Protein AF-A0A7Y3ART9-F1 (afdb_monomer_lite)

Structure (mmCIF, N/CA/C/O backbone):
data_AF-A0A7Y3ART9-F1
#
_entry.id   AF-A0A7Y3ART9-F1
#
loop_
_atom_site.group_PDB
_atom_site.id
_atom_site.type_symbol
_atom_site.label_atom_id
_atom_site.label_alt_id
_atom_site.label_comp_id
_atom_site.label_asym_id
_atom_site.label_entity_id
_atom_site.label_seq_id
_atom_site.pdbx_PDB_ins_code
_atom_site.Cartn_x
_atom_site.Cartn_y
_atom_site.Cartn_z
_atom_site.occupancy
_atom_site.B_iso_or_equiv
_atom_site.auth_seq_id
_atom_site.auth_comp_id
_atom_site.auth_asym_id
_atom_site.auth_atom_id
_atom_site.pdbx_PDB_model_num
ATOM 1 N N . ARG A 1 1 ? 12.187 -3.295 -1.346 1.00 88.12 1 ARG A N 1
ATOM 2 C CA . ARG A 1 1 ? 11.321 -2.092 -1.245 1.00 88.12 1 ARG A CA 1
ATOM 3 C C . ARG A 1 1 ? 9.845 -2.480 -1.318 1.00 88.12 1 ARG A C 1
ATOM 5 O O . ARG A 1 1 ? 9.167 -2.289 -0.326 1.00 88.12 1 ARG A O 1
ATOM 12 N N . ILE A 1 2 ? 9.392 -3.156 -2.378 1.00 89.38 2 ILE A N 1
ATOM 13 C CA . ILE A 1 2 ? 8.003 -3.649 -2.526 1.00 89.38 2 ILE A CA 1
ATOM 14 C C . ILE A 1 2 ? 7.517 -4.480 -1.319 1.00 89.38 2 ILE A C 1
ATOM 16 O O . ILE A 1 2 ? 6.513 -4.137 -0.709 1.00 89.38 2 ILE A O 1
ATOM 20 N N . LEU A 1 3 ? 8.273 -5.502 -0.894 1.00 91.69 3 LEU A N 1
ATOM 21 C CA . LEU A 1 3 ? 7.906 -6.317 0.279 1.00 91.69 3 LEU A CA 1
ATOM 22 C C . LEU A 1 3 ? 7.815 -5.501 1.583 1.00 91.69 3 LEU A C 1
ATOM 24 O O . LEU A 1 3 ? 7.001 -5.793 2.450 1.00 91.69 3 LEU A O 1
ATOM 28 N N . GLN A 1 4 ? 8.644 -4.464 1.725 1.00 93.19 4 GLN A N 1
ATOM 29 C CA . GLN A 1 4 ? 8.591 -3.588 2.895 1.00 93.19 4 GLN A CA 1
ATOM 30 C C . GLN A 1 4 ? 7.338 -2.707 2.865 1.00 93.19 4 GLN A C 1
ATOM 32 O O . GLN A 1 4 ? 6.715 -2.512 3.899 1.00 93.19 4 GLN A O 1
ATOM 37 N N . PHE A 1 5 ? 6.941 -2.228 1.685 1.00 94.25 5 PHE A N 1
ATOM 38 C CA . PHE A 1 5 ? 5.699 -1.484 1.510 1.00 94.25 5 PHE A CA 1
ATOM 39 C C . PHE A 1 5 ? 4.475 -2.361 1.800 1.00 94.25 5 PHE A C 1
ATOM 41 O O . PHE A 1 5 ? 3.579 -1.927 2.512 1.00 94.25 5 PHE A O 1
ATOM 48 N N . HIS A 1 6 ? 4.484 -3.630 1.375 1.00 92.62 6 HIS A N 1
AT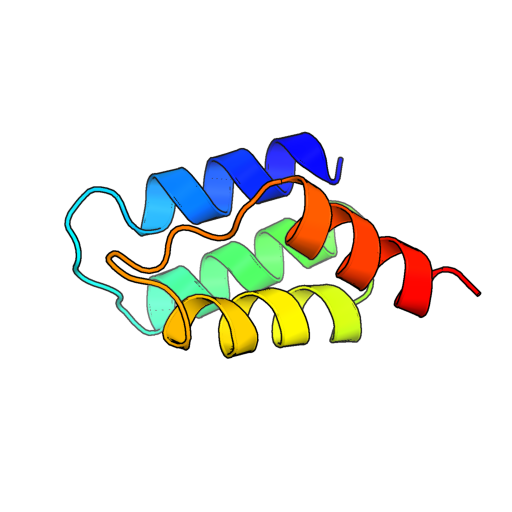OM 49 C CA . HIS A 1 6 ? 3.428 -4.592 1.720 1.00 92.62 6 HIS A CA 1
ATOM 50 C C . HIS A 1 6 ? 3.248 -4.753 3.234 1.00 92.62 6 HIS A C 1
ATOM 52 O O . HIS A 1 6 ? 2.127 -4.693 3.723 1.00 92.62 6 HIS A O 1
ATOM 58 N N . ARG A 1 7 ? 4.339 -4.862 4.000 1.00 94.19 7 ARG A N 1
ATOM 59 C CA . ARG A 1 7 ? 4.264 -4.923 5.472 1.00 94.19 7 ARG A CA 1
ATOM 60 C C . ARG A 1 7 ? 3.628 -3.677 6.083 1.00 94.19 7 ARG A C 1
ATOM 62 O O . ARG A 1 7 ? 2.922 -3.796 7.075 1.00 94.19 7 ARG A O 1
ATOM 69 N N . LEU A 1 8 ? 3.869 -2.502 5.503 1.00 94.69 8 LEU A N 1
ATOM 70 C CA . LEU A 1 8 ? 3.251 -1.258 5.962 1.00 94.69 8 LEU A CA 1
ATOM 71 C C . LEU A 1 8 ? 1.755 -1.207 5.635 1.00 94.69 8 LEU A C 1
ATOM 73 O O . LEU A 1 8 ? 0.980 -0.760 6.472 1.00 94.69 8 LEU A O 1
ATOM 77 N N . VAL A 1 9 ? 1.347 -1.712 4.466 1.00 93.06 9 VAL A N 1
ATOM 78 C CA . VAL A 1 9 ? -0.074 -1.880 4.118 1.00 93.06 9 VAL A CA 1
ATOM 79 C C . VAL A 1 9 ? -0.760 -2.806 5.124 1.00 93.06 9 VAL A C 1
ATOM 81 O O . VAL A 1 9 ? -1.835 -2.481 5.609 1.00 93.06 9 VAL A O 1
ATOM 84 N N . LEU A 1 10 ? -0.135 -3.931 5.485 1.00 92.69 10 LEU A N 1
ATOM 85 C CA . LEU A 1 10 ? -0.679 -4.842 6.499 1.00 92.69 10 LEU A CA 1
ATOM 86 C C . LEU A 1 10 ? -0.763 -4.176 7.877 1.00 92.69 10 LEU A C 1
ATOM 88 O O . LEU A 1 10 ? -1.776 -4.301 8.554 1.00 92.69 10 LEU A O 1
ATOM 92 N N . LEU A 1 11 ? 0.284 -3.445 8.274 1.00 93.00 11 LEU A N 1
ATOM 93 C CA . LEU A 1 11 ? 0.329 -2.737 9.553 1.00 93.00 11 LEU A CA 1
ATOM 94 C C . LEU A 1 11 ? -0.787 -1.689 9.670 1.00 93.00 11 LEU A C 1
ATOM 96 O O . LEU A 1 11 ? -1.388 -1.579 10.729 1.00 93.00 11 LEU A O 1
ATOM 100 N N . MET A 1 12 ? -1.074 -0.957 8.590 1.00 92.12 12 MET A N 1
ATOM 101 C CA . MET A 1 12 ? -2.156 0.035 8.531 1.00 92.12 12 MET A CA 1
ATOM 102 C C . MET A 1 12 ? -3.553 -0.588 8.675 1.00 92.12 12 MET A C 1
ATOM 104 O O . MET A 1 12 ? -4.489 0.122 8.992 1.00 92.12 12 MET A O 1
ATOM 108 N N . ASN A 1 13 ? -3.720 -1.886 8.416 1.00 90.06 13 ASN A N 1
ATOM 109 C CA . ASN A 1 13 ? -5.031 -2.546 8.437 1.00 90.06 13 ASN A CA 1
ATOM 110 C C . ASN A 1 13 ? -5.267 -3.412 9.685 1.00 90.06 13 ASN A C 1
ATOM 112 O O . ASN A 1 13 ? -6.253 -4.141 9.747 1.00 90.06 13 ASN A O 1
ATOM 116 N N . VAL A 1 14 ? -4.363 -3.374 10.669 1.00 90.56 14 VAL A N 1
ATOM 117 C CA . VAL A 1 14 ? -4.385 -4.300 11.813 1.00 90.56 14 VAL A CA 1
ATOM 118 C C . VAL A 1 14 ? -5.567 -4.073 12.761 1.00 90.56 14 VAL A C 1
ATOM 120 O O . VAL A 1 14 ? -6.060 -5.025 13.361 1.00 90.56 14 VAL A O 1
ATOM 123 N N . ASP A 1 15 ? -6.019 -2.830 12.895 1.00 88.81 15 ASP A N 1
ATOM 124 C CA . ASP A 1 15 ? -7.146 -2.408 13.734 1.00 88.81 15 ASP A CA 1
ATOM 125 C C . ASP A 1 15 ? -8.467 -2.313 12.954 1.00 88.81 15 ASP A C 1
ATOM 127 O O . ASP A 1 15 ? -9.500 -1.998 13.535 1.00 88.81 15 ASP A O 1
ATOM 131 N N . GLN A 1 16 ? -8.442 -2.637 11.655 1.00 85.88 16 GLN A N 1
ATOM 132 C CA . GLN A 1 16 ? -9.568 -2.556 10.718 1.00 85.88 16 GLN A CA 1
ATOM 133 C C . GLN A 1 16 ? -10.151 -1.146 10.514 1.00 85.88 16 GLN A C 1
ATOM 135 O O . GLN A 1 16 ? -11.129 -0.983 9.776 1.00 85.88 16 GLN A O 1
ATOM 140 N N . GLU A 1 17 ? -9.524 -0.113 11.072 1.00 86.56 17 GLU A N 1
ATOM 141 C CA . GLU A 1 17 ? -9.890 1.282 10.872 1.00 86.56 17 GLU A CA 1
ATOM 142 C C . GLU A 1 17 ? -8.875 1.927 9.922 1.00 86.56 17 GLU A C 1
ATOM 144 O O . GLU A 1 17 ? -7.693 1.620 9.929 1.00 86.56 17 GLU A O 1
ATOM 149 N N . GLN A 1 18 ? -9.339 2.777 9.007 1.00 83.56 18 GLN A N 1
ATOM 150 C CA . GLN A 1 18 ? -8.434 3.522 8.132 1.00 83.56 18 GLN A CA 1
ATOM 151 C C . GLN A 1 18 ? -8.814 4.986 8.151 1.00 83.56 18 GLN A C 1
ATOM 153 O O . GLN A 1 18 ? -9.899 5.372 7.703 1.00 83.56 18 GLN A O 1
ATOM 158 N N . HIS A 1 19 ? -7.888 5.814 8.608 1.00 89.62 19 HIS A N 1
ATOM 159 C CA . HIS A 1 19 ? -8.019 7.254 8.522 1.00 89.62 19 HIS A CA 1
ATOM 160 C C . HIS A 1 19 ? -7.329 7.784 7.265 1.00 89.62 19 HIS A C 1
ATOM 162 O O . HIS A 1 19 ? -6.260 7.329 6.861 1.00 89.62 19 HIS A O 1
ATOM 168 N N . GLN A 1 20 ? -7.890 8.839 6.671 1.00 89.81 20 GLN A N 1
ATOM 169 C CA . GLN A 1 20 ? -7.299 9.475 5.485 1.00 89.81 20 GLN A CA 1
ATOM 170 C C . GLN A 1 20 ? -5.858 9.956 5.718 1.00 89.81 20 GLN A C 1
ATOM 172 O O . GLN A 1 20 ? -5.037 9.970 4.801 1.00 89.81 20 GLN A O 1
ATOM 177 N N . ILE A 1 21 ? -5.529 10.311 6.963 1.00 92.62 21 ILE A N 1
ATOM 178 C CA . ILE A 1 21 ? -4.174 10.701 7.363 1.00 92.62 21 ILE A CA 1
ATOM 179 C C . ILE A 1 21 ? -3.200 9.521 7.223 1.00 92.62 21 ILE A C 1
ATOM 181 O O . ILE A 1 21 ? -2.059 9.716 6.805 1.00 92.62 21 ILE A O 1
ATOM 185 N N . GLU A 1 22 ? -3.632 8.301 7.535 1.00 92.25 22 GLU A N 1
ATOM 186 C CA . GLU A 1 22 ? -2.803 7.093 7.454 1.00 92.25 22 GLU A CA 1
ATOM 187 C C . GLU A 1 22 ? -2.566 6.686 6.008 1.00 92.25 22 GLU A C 1
ATOM 189 O O . GLU A 1 22 ? -1.425 6.421 5.632 1.00 92.25 22 GLU A O 1
ATOM 194 N N . ILE A 1 23 ? -3.613 6.755 5.181 1.00 93.69 23 ILE A N 1
ATOM 195 C CA . ILE A 1 23 ? -3.525 6.539 3.733 1.00 93.69 23 ILE A CA 1
ATOM 196 C C . ILE A 1 23 ? -2.529 7.532 3.120 1.00 93.69 23 ILE A C 1
ATOM 198 O O . ILE A 1 23 ? -1.596 7.131 2.420 1.00 93.69 23 ILE A O 1
ATOM 202 N N . GLY A 1 24 ? -2.658 8.824 3.444 1.00 95.62 24 GLY A N 1
ATOM 203 C CA . GLY A 1 24 ? -1.729 9.857 2.980 1.00 95.62 24 GLY A CA 1
ATOM 204 C C . GLY A 1 24 ? -0.292 9.634 3.467 1.00 95.62 24 GLY A C 1
ATOM 205 O O . GLY A 1 24 ? 0.667 9.813 2.713 1.00 95.62 24 GLY A O 1
ATOM 206 N N . LYS A 1 25 ? -0.113 9.186 4.715 1.00 95.75 25 LYS A N 1
ATOM 207 C CA . LYS A 1 25 ? 1.207 8.870 5.275 1.00 95.75 25 LYS A CA 1
ATOM 208 C C . LYS A 1 25 ? 1.842 7.666 4.581 1.00 95.75 25 LYS A C 1
ATOM 210 O O . LYS A 1 25 ? 3.018 7.733 4.225 1.00 95.75 25 LYS A O 1
ATOM 215 N N . LEU A 1 26 ? 1.082 6.596 4.354 1.00 95.81 26 LEU A N 1
ATOM 216 C CA . LEU A 1 26 ? 1.547 5.404 3.650 1.00 95.81 26 LEU A CA 1
ATOM 217 C C . LEU A 1 26 ? 1.923 5.724 2.200 1.00 95.81 26 LEU A C 1
ATOM 219 O O . LEU A 1 26 ? 2.971 5.277 1.731 1.00 95.81 26 LEU A O 1
ATOM 223 N N . HIS A 1 27 ? 1.127 6.559 1.529 1.00 97.00 27 HIS A N 1
ATOM 224 C CA . HIS A 1 27 ? 1.431 7.056 0.192 1.00 97.00 27 HIS A CA 1
ATOM 225 C C . HIS A 1 27 ? 2.782 7.787 0.157 1.00 97.00 27 HIS A C 1
ATOM 227 O O . HIS A 1 27 ? 3.669 7.432 -0.619 1.00 97.00 27 HIS A O 1
ATOM 233 N N . ASN A 1 28 ? 2.995 8.737 1.072 1.00 97.62 28 ASN A N 1
ATOM 234 C CA . ASN A 1 28 ? 4.248 9.493 1.161 1.00 97.62 28 ASN A CA 1
ATOM 235 C C . ASN A 1 28 ? 5.460 8.610 1.497 1.00 97.62 28 ASN A C 1
ATOM 237 O O . ASN A 1 28 ? 6.543 8.820 0.949 1.00 97.62 28 ASN A O 1
ATOM 241 N N . ILE A 1 29 ? 5.290 7.598 2.356 1.00 97.31 29 ILE A N 1
ATOM 242 C CA . ILE A 1 29 ? 6.343 6.607 2.619 1.00 97.31 29 ILE A CA 1
ATOM 243 C C . ILE A 1 29 ? 6.671 5.829 1.339 1.00 97.31 29 ILE A C 1
ATOM 245 O O . ILE A 1 29 ? 7.846 5.675 1.011 1.00 97.31 29 ILE A O 1
ATOM 249 N N . GLY A 1 30 ? 5.661 5.384 0.585 1.00 96.25 30 GLY A N 1
ATOM 250 C CA . GLY A 1 30 ? 5.854 4.695 -0.692 1.00 96.25 30 GLY A CA 1
ATOM 251 C C . GLY A 1 30 ? 6.638 5.538 -1.705 1.00 96.25 30 GLY A C 1
ATOM 252 O O . GLY A 1 30 ? 7.589 5.035 -2.310 1.00 96.25 30 GLY A O 1
ATOM 253 N N . LEU A 1 31 ? 6.318 6.833 -1.816 1.00 96.81 31 LEU A N 1
ATOM 254 C CA . LEU A 1 31 ? 7.074 7.783 -2.641 1.00 96.81 31 LEU A CA 1
ATOM 255 C C . LEU A 1 31 ? 8.533 7.900 -2.180 1.00 96.81 31 LEU A C 1
ATOM 257 O O . LEU A 1 31 ? 9.450 7.795 -2.993 1.00 96.81 31 LEU A O 1
ATOM 261 N N . GLY A 1 32 ? 8.765 8.039 -0.870 1.00 97.06 32 GLY A N 1
ATOM 262 C CA . GLY A 1 32 ? 10.111 8.071 -0.283 1.00 97.06 32 GLY A CA 1
ATOM 263 C C . GLY A 1 32 ? 10.911 6.777 -0.489 1.00 97.06 32 GLY A C 1
ATOM 264 O O . GLY A 1 32 ? 12.140 6.795 -0.494 1.00 97.06 32 GLY A O 1
ATOM 265 N N . MET A 1 33 ? 10.233 5.650 -0.721 1.00 95.44 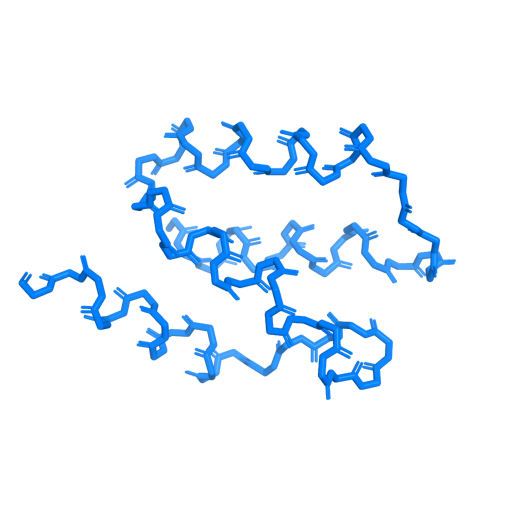33 MET A N 1
ATOM 266 C CA . MET A 1 33 ? 10.843 4.369 -1.091 1.00 95.44 33 MET A CA 1
ATOM 267 C C . MET A 1 33 ? 11.130 4.249 -2.601 1.00 95.44 33 MET A C 1
ATOM 269 O O . MET A 1 33 ? 11.600 3.197 -3.048 1.00 95.44 33 MET A O 1
ATOM 273 N N . GLY A 1 34 ? 10.845 5.285 -3.397 1.00 94.38 34 GLY A N 1
ATOM 274 C CA . GLY A 1 34 ? 11.022 5.283 -4.850 1.00 94.38 34 GLY A CA 1
ATOM 275 C C . GLY A 1 34 ? 10.080 4.318 -5.570 1.00 94.38 34 GLY A C 1
ATOM 276 O O . GLY A 1 34 ? 10.472 3.707 -6.567 1.00 94.38 34 GLY A O 1
ATOM 277 N N . LEU A 1 35 ? 8.882 4.097 -5.020 1.00 94.88 35 LEU A N 1
ATOM 278 C CA . LEU A 1 35 ? 7.840 3.311 -5.672 1.00 94.88 35 LEU A CA 1
ATOM 279 C C . LEU A 1 35 ? 7.034 4.200 -6.638 1.00 94.88 35 LEU A C 1
ATOM 281 O O . LEU A 1 35 ? 6.831 5.377 -6.334 1.00 94.88 35 LEU A O 1
ATOM 285 N N . PRO A 1 36 ? 6.567 3.670 -7.785 1.00 95.25 36 PRO A N 1
ATOM 286 C CA . PRO A 1 36 ? 5.768 4.445 -8.733 1.00 95.25 36 PRO A CA 1
ATOM 287 C C . PRO A 1 36 ? 4.473 4.962 -8.078 1.00 95.25 36 PRO A C 1
ATOM 289 O O . PRO A 1 36 ? 3.755 4.144 -7.495 1.00 95.25 36 PRO A O 1
ATOM 292 N N . PRO A 1 37 ? 4.134 6.265 -8.188 1.00 95.50 37 PRO A N 1
ATOM 293 C CA . PRO A 1 37 ? 2.914 6.827 -7.595 1.00 95.50 37 PRO A CA 1
ATOM 294 C C . PRO A 1 37 ? 1.646 6.074 -8.015 1.00 95.50 37 PRO A C 1
ATOM 296 O O . PRO A 1 37 ? 0.856 5.666 -7.171 1.00 95.50 37 PRO A O 1
ATOM 299 N N . SER A 1 38 ? 1.521 5.769 -9.308 1.00 95.88 38 SER A N 1
ATOM 300 C CA . SER A 1 38 ? 0.399 5.012 -9.876 1.00 95.88 38 SER A CA 1
ATOM 301 C C . SER A 1 38 ? 0.260 3.602 -9.293 1.00 95.88 38 SER A C 1
ATOM 303 O O . SER A 1 38 ? -0.850 3.123 -9.079 1.00 95.88 38 SER A O 1
ATOM 305 N N . ALA A 1 39 ? 1.378 2.933 -8.993 1.00 95.25 39 ALA A N 1
ATOM 306 C CA . ALA A 1 39 ? 1.361 1.617 -8.365 1.00 95.25 39 ALA A CA 1
ATOM 307 C C . ALA A 1 39 ? 0.917 1.699 -6.898 1.00 95.25 39 ALA A C 1
ATOM 309 O O . ALA A 1 39 ? 0.160 0.845 -6.442 1.00 95.25 39 ALA A O 1
ATOM 310 N N . ILE A 1 40 ? 1.368 2.724 -6.164 1.00 96.12 40 ILE A N 1
ATOM 311 C CA . ILE A 1 40 ? 0.954 2.978 -4.776 1.00 96.12 40 ILE A CA 1
ATOM 312 C C . ILE A 1 40 ? -0.555 3.231 -4.723 1.00 96.12 40 ILE A C 1
ATOM 314 O O . ILE A 1 40 ? -1.249 2.576 -3.947 1.00 96.12 40 ILE A O 1
ATOM 318 N N . GLU A 1 41 ? -1.060 4.139 -5.561 1.00 95.50 41 GLU A N 1
ATOM 319 C CA . GLU A 1 41 ? -2.491 4.446 -5.661 1.00 95.50 41 GLU A CA 1
ATOM 320 C C . GLU A 1 41 ? -3.302 3.195 -5.993 1.00 95.50 41 GLU A C 1
ATOM 322 O O . GLU A 1 41 ? -4.276 2.898 -5.307 1.00 95.50 41 GLU A O 1
ATOM 327 N N . GLN A 1 42 ? -2.851 2.396 -6.963 1.00 95.81 42 GLN A N 1
ATOM 328 C CA . GLN A 1 42 ? -3.534 1.159 -7.323 1.00 95.81 42 GLN A CA 1
ATOM 329 C C . GLN A 1 42 ? -3.585 0.157 -6.162 1.00 95.81 42 GLN A C 1
ATOM 331 O O . GLN A 1 42 ? -4.626 -0.461 -5.959 1.00 95.81 42 GLN A O 1
ATOM 336 N N . VAL A 1 43 ? -2.513 0.007 -5.372 1.00 95.00 43 VAL A N 1
ATOM 337 C CA . VAL A 1 43 ? -2.545 -0.832 -4.158 1.00 95.00 43 VAL A CA 1
ATOM 338 C C . VAL A 1 43 ? -3.581 -0.302 -3.159 1.00 95.00 43 VAL A C 1
ATOM 340 O O . VAL A 1 43 ? -4.378 -1.079 -2.640 1.00 95.00 43 VAL A O 1
ATOM 343 N N . LEU A 1 44 ? -3.606 1.011 -2.910 1.00 93.75 44 LEU A N 1
ATOM 344 C CA . LEU A 1 44 ? -4.564 1.637 -1.990 1.00 93.75 44 LEU A CA 1
ATOM 345 C C . LEU A 1 44 ? -6.012 1.541 -2.489 1.00 93.75 44 LEU A C 1
ATOM 347 O O . LEU A 1 44 ? -6.936 1.494 -1.685 1.00 93.75 44 LEU A O 1
ATOM 351 N N . THR A 1 45 ? -6.244 1.491 -3.797 1.00 94.38 45 THR A N 1
ATOM 352 C CA . THR A 1 45 ? -7.580 1.241 -4.347 1.00 94.38 45 THR A CA 1
ATOM 353 C C . THR A 1 45 ? -7.959 -0.229 -4.191 1.00 94.38 45 THR A C 1
ATOM 355 O O . THR A 1 45 ? -8.943 -0.530 -3.521 1.00 94.38 45 THR A O 1
ATOM 358 N N . VAL A 1 46 ? -7.134 -1.134 -4.726 1.00 94.06 46 VAL A N 1
ATOM 359 C CA . VAL A 1 46 ? -7.397 -2.581 -4.804 1.00 94.06 46 VAL A CA 1
ATOM 360 C C . VAL A 1 46 ? -7.543 -3.228 -3.426 1.00 94.06 46 VAL A C 1
ATOM 362 O O . VAL A 1 46 ? -8.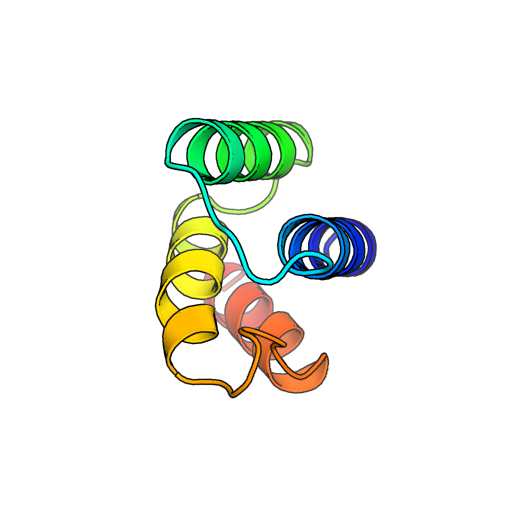240 -4.228 -3.301 1.00 94.06 46 VAL A O 1
ATOM 365 N N . MET A 1 47 ? -6.945 -2.674 -2.363 1.00 91.75 47 MET A N 1
ATOM 366 C CA . MET A 1 47 ? -7.114 -3.239 -1.015 1.00 91.75 47 MET A CA 1
ATOM 367 C C . MET A 1 47 ? -8.577 -3.270 -0.567 1.00 91.75 47 MET A C 1
ATOM 369 O O . MET A 1 47 ? -8.949 -4.162 0.183 1.00 91.75 47 MET A O 1
ATOM 373 N N . HIS A 1 48 ? -9.415 -2.347 -1.045 1.00 91.56 48 HIS A N 1
ATOM 374 C CA . HIS A 1 48 ? -10.835 -2.310 -0.695 1.00 91.56 48 HIS A CA 1
ATOM 375 C C . HIS A 1 48 ? -11.634 -3.480 -1.289 1.00 91.56 48 HIS A C 1
ATOM 377 O O . HIS A 1 48 ? -12.745 -3.737 -0.832 1.00 91.56 48 HIS A O 1
ATOM 383 N N . ASP A 1 49 ? -11.059 -4.210 -2.248 1.00 94.06 49 ASP A N 1
ATOM 384 C CA . ASP A 1 49 ? -11.675 -5.384 -2.868 1.00 94.06 49 ASP A CA 1
ATOM 385 C C . ASP A 1 49 ? -11.444 -6.675 -2.057 1.00 94.06 49 ASP A C 1
ATOM 387 O O . ASP A 1 49 ? -11.999 -7.724 -2.390 1.00 94.06 49 ASP A O 1
ATOM 391 N N . TYR A 1 50 ? -10.630 -6.625 -0.995 1.00 91.44 50 TYR A N 1
ATOM 392 C CA . TYR A 1 50 ? -10.279 -7.783 -0.169 1.00 91.44 50 TYR A CA 1
ATOM 393 C C . TYR A 1 50 ? -10.907 -7.707 1.227 1.00 91.44 50 TYR A C 1
ATOM 395 O O . TYR A 1 50 ? -10.997 -6.620 1.809 1.00 91.44 50 TYR A O 1
ATOM 403 N N . PRO A 1 51 ? -11.282 -8.859 1.820 1.00 87.56 51 PRO A N 1
ATOM 404 C CA . PRO A 1 51 ? -11.666 -8.908 3.226 1.00 87.56 51 PRO A CA 1
ATOM 405 C C . PRO A 1 51 ? -10.507 -8.416 4.098 1.00 87.56 51 PRO A C 1
ATOM 407 O O . PRO A 1 51 ? -9.337 -8.680 3.805 1.00 87.56 51 PRO A O 1
ATOM 410 N N . ASP A 1 52 ? -10.839 -7.642 5.132 1.00 86.56 52 ASP A N 1
ATOM 411 C CA . ASP A 1 52 ? -9.878 -7.006 6.046 1.00 86.56 52 ASP A CA 1
ATOM 412 C C . ASP A 1 52 ? -8.818 -6.134 5.347 1.00 86.56 52 ASP A C 1
ATOM 414 O O . ASP A 1 52 ? -7.804 -5.768 5.939 1.00 86.56 52 ASP A O 1
ATOM 418 N N . LYS A 1 53 ? -9.042 -5.796 4.069 1.00 88.94 53 LYS A N 1
ATOM 419 C CA . LYS A 1 53 ? -8.132 -5.019 3.221 1.00 88.94 53 LYS A CA 1
ATOM 420 C C . LYS A 1 53 ? -6.734 -5.640 3.084 1.00 88.94 53 LYS A C 1
ATOM 422 O O . LYS A 1 53 ? -5.744 -4.953 2.813 1.00 88.94 53 LYS A O 1
ATOM 427 N N . ILE A 1 54 ? -6.644 -6.962 3.241 1.00 89.50 54 ILE A N 1
ATOM 428 C CA . ILE A 1 54 ? -5.400 -7.726 3.129 1.00 89.50 54 ILE A CA 1
ATOM 429 C C . ILE A 1 54 ? -5.195 -8.146 1.674 1.00 89.50 54 ILE A C 1
ATOM 431 O O . ILE A 1 54 ? -5.814 -9.086 1.182 1.00 89.50 54 ILE A O 1
ATOM 435 N N . ILE A 1 55 ? -4.269 -7.474 0.989 1.00 91.00 55 ILE A N 1
ATOM 436 C CA . ILE A 1 55 ? -3.896 -7.837 -0.382 1.00 91.00 55 ILE A CA 1
ATOM 437 C C . ILE A 1 55 ? -2.935 -9.042 -0.374 1.00 91.00 55 ILE A C 1
ATOM 439 O O . ILE A 1 55 ? -1.896 -8.994 0.306 1.00 91.00 55 ILE A O 1
ATOM 443 N N . PRO A 1 56 ? -3.209 -10.087 -1.179 1.00 92.38 56 PRO A N 1
ATOM 444 C CA . PRO A 1 56 ? -2.285 -11.189 -1.421 1.00 92.38 56 PRO A CA 1
ATOM 445 C C . PRO A 1 56 ? -0.931 -10.724 -2.002 1.00 92.38 56 PRO A C 1
ATOM 44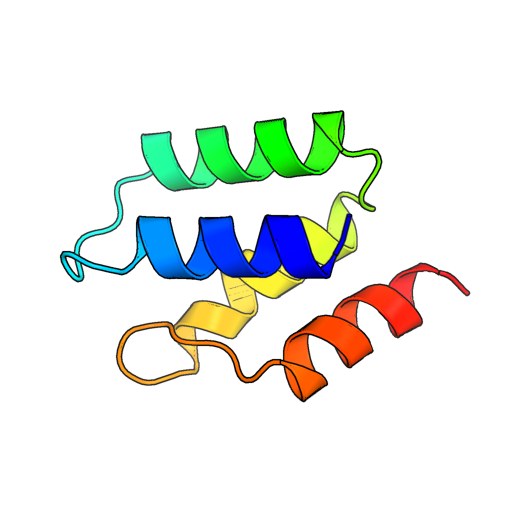7 O O . PRO A 1 56 ? -0.892 -9.838 -2.863 1.00 92.38 56 PRO A O 1
ATOM 450 N N . PRO A 1 57 ? 0.209 -11.304 -1.579 1.00 90.25 57 PRO A N 1
ATOM 451 C CA . PRO A 1 57 ? 1.532 -10.858 -2.028 1.00 90.25 57 PRO A CA 1
ATOM 452 C C . PRO A 1 57 ? 1.731 -10.876 -3.552 1.00 90.25 57 PRO A C 1
ATOM 454 O O . PRO A 1 57 ? 2.402 -10.003 -4.101 1.00 90.25 57 PRO A O 1
ATOM 457 N N . ASP A 1 58 ? 1.162 -11.863 -4.239 1.00 92.12 58 ASP A N 1
ATOM 458 C CA . ASP A 1 58 ? 1.221 -12.033 -5.692 1.00 92.12 58 ASP A CA 1
ATOM 459 C C . ASP A 1 58 ? 0.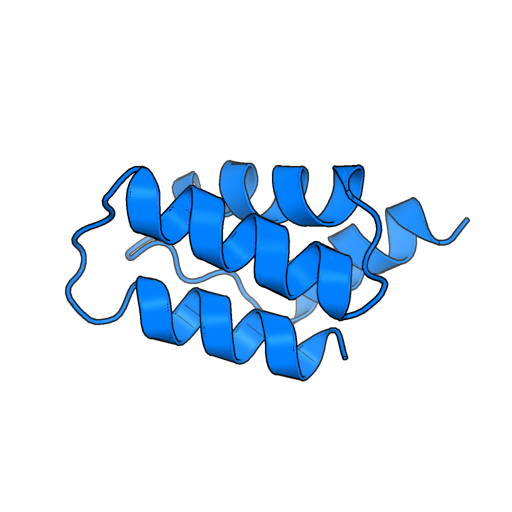503 -10.902 -6.437 1.00 92.12 58 ASP A C 1
ATOM 461 O O . ASP A 1 58 ? 1.060 -10.348 -7.387 1.00 92.12 58 ASP A O 1
ATOM 465 N N . VAL A 1 59 ? -0.672 -10.488 -5.957 1.00 93.31 59 VAL A N 1
ATOM 466 C CA . VAL A 1 59 ? -1.432 -9.354 -6.507 1.00 93.31 59 VAL A CA 1
ATOM 467 C C . VAL A 1 59 ? -0.619 -8.069 -6.392 1.00 93.31 59 VAL A C 1
ATOM 469 O O . VAL A 1 59 ? -0.456 -7.343 -7.374 1.00 93.31 59 VAL A O 1
ATOM 472 N N . LEU A 1 60 ? -0.029 -7.817 -5.222 1.00 91.69 60 LEU A N 1
ATOM 473 C CA . LEU A 1 60 ? 0.804 -6.638 -5.000 1.00 91.69 60 LEU A CA 1
ATOM 474 C C . LEU A 1 60 ? 2.043 -6.636 -5.909 1.00 91.69 60 LEU A C 1
ATOM 476 O O . LEU A 1 60 ? 2.360 -5.618 -6.524 1.00 91.69 60 LEU A O 1
ATOM 480 N N . ILE A 1 61 ? 2.731 -7.774 -6.045 1.00 91.12 61 ILE A N 1
ATOM 481 C CA . ILE A 1 61 ? 3.877 -7.911 -6.956 1.00 91.12 61 ILE A CA 1
ATOM 482 C C . ILE A 1 61 ? 3.460 -7.636 -8.407 1.00 91.12 61 ILE A C 1
ATOM 484 O O . ILE A 1 61 ? 4.197 -6.961 -9.128 1.00 91.12 61 ILE A O 1
ATOM 488 N N . ASN A 1 62 ? 2.296 -8.131 -8.833 1.00 93.38 62 ASN A N 1
ATOM 489 C CA . ASN A 1 62 ? 1.790 -7.935 -10.190 1.00 93.38 62 ASN A CA 1
ATOM 490 C C . ASN A 1 62 ? 1.467 -6.466 -10.485 1.00 93.38 62 ASN A C 1
ATOM 492 O O . ASN A 1 62 ? 1.829 -5.987 -11.559 1.00 93.38 62 ASN A O 1
ATOM 496 N N . ILE A 1 63 ? 0.881 -5.738 -9.526 1.00 94.06 63 ILE A N 1
ATOM 497 C CA . ILE A 1 63 ? 0.657 -4.289 -9.642 1.00 94.06 63 ILE A CA 1
ATOM 498 C C . ILE A 1 63 ? 1.987 -3.582 -9.907 1.00 94.06 63 ILE A C 1
ATOM 500 O O . ILE A 1 63 ? 2.131 -2.896 -10.914 1.00 94.06 63 ILE A O 1
ATOM 504 N N . PHE A 1 64 ? 2.999 -3.795 -9.061 1.00 90.94 64 PHE A N 1
ATOM 505 C CA . PHE A 1 64 ? 4.282 -3.116 -9.250 1.00 90.94 64 PHE A CA 1
ATOM 506 C C . PHE A 1 64 ? 4.958 -3.499 -10.569 1.00 90.94 64 PHE A C 1
ATOM 508 O O . PHE A 1 64 ? 5.462 -2.613 -11.250 1.00 90.94 64 PHE A O 1
ATOM 515 N N . LYS A 1 65 ? 4.933 -4.776 -10.974 1.00 90.81 65 LYS A N 1
ATOM 516 C CA . LYS A 1 65 ? 5.485 -5.211 -12.270 1.00 90.81 65 LYS A CA 1
ATOM 517 C C . LYS A 1 65 ? 4.855 -4.476 -13.456 1.00 90.81 65 LYS A C 1
ATOM 519 O O . LYS A 1 65 ? 5.584 -4.109 -14.367 1.00 90.81 65 LYS A O 1
ATOM 524 N N . ALA A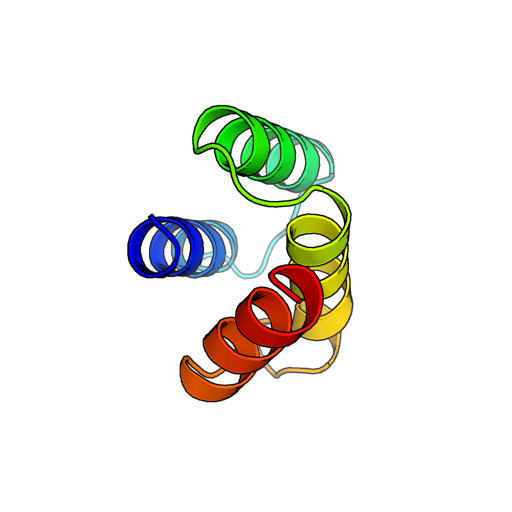 1 66 ? 3.543 -4.239 -13.438 1.00 91.12 66 ALA A N 1
ATOM 525 C CA . ALA A 1 66 ? 2.848 -3.553 -14.527 1.00 91.12 66 ALA A CA 1
ATOM 526 C C . ALA A 1 66 ? 3.303 -2.093 -14.716 1.00 91.12 66 ALA A C 1
ATOM 528 O O . ALA A 1 66 ? 3.299 -1.599 -15.840 1.00 91.12 66 ALA A O 1
ATOM 529 N N . HIS A 1 67 ? 3.733 -1.428 -13.637 1.00 86.38 67 HIS A N 1
ATOM 530 C CA . HIS A 1 67 ? 4.204 -0.033 -13.638 1.00 86.38 67 HIS A CA 1
ATOM 531 C C . HIS A 1 67 ? 5.729 0.120 -13.791 1.00 86.38 67 HIS A C 1
ATOM 533 O O . HIS A 1 67 ? 6.231 1.239 -13.750 1.00 86.38 67 HIS A O 1
ATOM 539 N N . TYR A 1 68 ? 6.473 -0.982 -13.934 1.00 75.12 68 TYR A N 1
ATOM 540 C CA . TYR A 1 68 ? 7.922 -0.980 -14.202 1.00 75.12 68 TYR A CA 1
ATOM 541 C C . TYR A 1 68 ? 8.266 -1.224 -15.686 1.00 75.12 68 TYR A C 1
ATOM 543 O O . TYR A 1 68 ? 9.450 -1.346 -16.005 1.00 75.12 68 TYR A O 1
ATOM 551 N N . ASN A 1 69 ? 7.254 -1.313 -16.559 1.00 55.09 69 ASN A N 1
ATOM 552 C CA . ASN A 1 69 ? 7.414 -1.478 -18.008 1.00 55.09 69 ASN A CA 1
ATOM 553 C C . ASN A 1 69 ? 7.783 -0.169 -18.707 1.00 55.09 69 ASN A C 1
ATOM 555 O O . ASN A 1 69 ? 7.153 0.863 -18.385 1.00 55.09 69 ASN A O 1
#

Sequence (69 aa):
RILQFHRLVLLMNVDQEQHQIEIGKLHNIGLGMGLPPSAIEQVLTVMHDYPDKIIPPDVLINIFKAHYN

Foldseek 3Di:
DLVVLLVLQVVQLVVVDHDPVSLVVSLVVCVVVVQDSQLSVVLVVCLVVDVSSRDDSVRSVVSRVVVVD

Radius of gyration: 11.03 Å; chains: 1; bounding box: 23×23×32 Å

pLDDT: mean 91.78, std 5.78, range [55.09, 97.62]

Secondary structure (DSSP, 8-state):
-HHHHHHHHHHHTTTS---HHHHHHHHHHHHHTT--HHHHHHHHHHGGGSGGG---HHHHHHHHHHTT-